Protein AF-A0A355CAM7-F1 (afdb_monomer)

Radius of gyration: 12.34 Å; Cα contacts (8 Å, |Δi|>4): 24; chains: 1; bounding box: 33×24×27 Å

Secondary structure (DSSP, 8-state):
--HHHHHHHHGGGHHHHHHHHHHHHS-HHHHHHHHHHHHHHHHHHTTTTT---

Structure (mmCIF, N/CA/C/O backbone):
data_AF-A0A355CAM7-F1
#
_entry.id   AF-A0A355CAM7-F1
#
loop_
_atom_site.group_PDB
_atom_site.id
_atom_site.type_symbol
_atom_site.label_atom_id
_atom_site.label_alt_id
_atom_site.label_comp_id
_atom_site.label_asym_id
_atom_site.label_entity_id
_atom_site.label_seq_id
_atom_site.pdbx_PDB_ins_code
_atom_site.Cartn_x
_atom_site.Cartn_y
_atom_site.Cartn_z
_atom_site.occupancy
_atom_site.B_iso_or_equiv
_atom_site.auth_seq_id
_atom_site.auth_comp_id
_atom_site.auth_asym_id
_atom_site.auth_atom_id
_atom_site.pdbx_PDB_model_num
ATOM 1 N N . MET A 1 1 ? -11.085 6.657 10.465 1.00 90.88 1 MET A N 1
ATOM 2 C CA . MET A 1 1 ? -10.726 5.224 10.345 1.00 90.88 1 MET A CA 1
ATOM 3 C C . MET A 1 1 ? -9.676 4.856 11.389 1.00 90.88 1 MET A C 1
ATOM 5 O O . MET A 1 1 ? -8.750 5.646 11.586 1.00 90.88 1 MET A O 1
ATOM 9 N N . SER 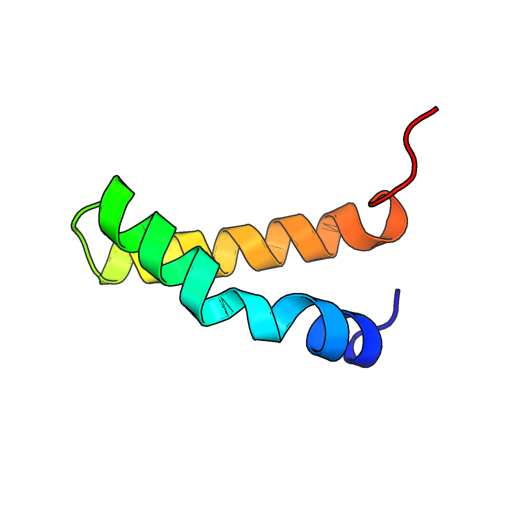A 1 2 ? -9.823 3.706 12.058 1.00 94.00 2 SER A N 1
ATOM 10 C CA . SER A 1 2 ? -8.833 3.177 13.018 1.00 94.00 2 SER A CA 1
ATOM 11 C C . SER A 1 2 ? -7.712 2.381 12.322 1.00 94.00 2 SER A C 1
ATOM 13 O O . SER A 1 2 ? -7.811 2.067 11.137 1.00 94.00 2 SER A O 1
ATOM 15 N N . ASN A 1 3 ? -6.636 2.046 13.046 1.00 94.25 3 ASN A N 1
ATOM 16 C CA . ASN A 1 3 ? -5.528 1.245 12.500 1.00 94.25 3 ASN A CA 1
ATOM 17 C C . ASN A 1 3 ? -5.989 -0.162 12.076 1.00 94.25 3 ASN A C 1
ATOM 19 O O . ASN A 1 3 ? -5.685 -0.601 10.969 1.00 94.25 3 ASN A O 1
ATOM 23 N N . GLU A 1 4 ? -6.766 -0.847 12.919 1.00 95.88 4 GLU A N 1
ATOM 24 C CA . GLU A 1 4 ? -7.270 -2.193 12.618 1.00 95.88 4 GLU A CA 1
ATOM 25 C C . GLU A 1 4 ? -8.223 -2.203 11.422 1.00 95.88 4 GLU A C 1
ATOM 27 O O . GLU A 1 4 ? -8.129 -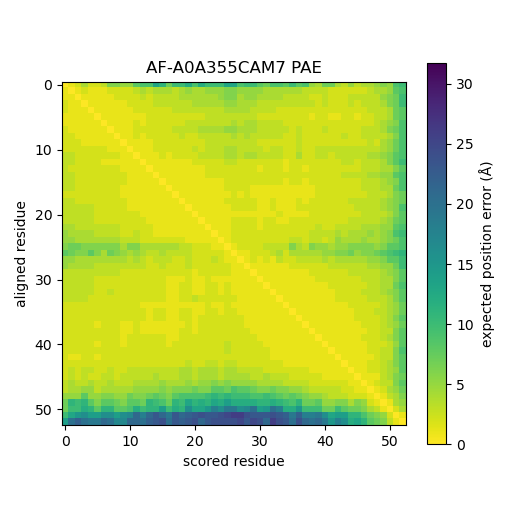3.071 10.555 1.00 95.88 4 GLU A O 1
ATOM 32 N N . GLU A 1 5 ? -9.104 -1.205 11.339 1.00 93.62 5 GLU A N 1
ATOM 33 C CA . GLU A 1 5 ? -10.028 -1.051 10.218 1.00 93.62 5 GLU A CA 1
ATOM 34 C C . GLU A 1 5 ? -9.270 -0.807 8.907 1.00 93.62 5 GLU A C 1
ATOM 36 O O . GLU A 1 5 ? -9.573 -1.432 7.890 1.00 93.62 5 GLU A O 1
ATOM 41 N N . PHE A 1 6 ? -8.237 0.040 8.943 1.00 94.19 6 PHE A N 1
ATOM 42 C CA . PHE A 1 6 ? -7.380 0.293 7.789 1.00 94.19 6 PHE A CA 1
ATOM 43 C C . PHE A 1 6 ? -6.659 -0.975 7.338 1.00 94.19 6 PHE A C 1
ATOM 45 O O . PHE A 1 6 ? -6.722 -1.330 6.163 1.00 94.19 6 PHE A O 1
ATOM 52 N N . LYS A 1 7 ? -6.030 -1.701 8.269 1.00 94.62 7 LYS A N 1
ATOM 53 C CA . LYS A 1 7 ? -5.335 -2.956 7.965 1.00 94.62 7 LYS A CA 1
ATOM 54 C C . LYS A 1 7 ? -6.279 -3.982 7.347 1.00 94.62 7 LYS A C 1
ATOM 56 O O . LYS A 1 7 ? -5.971 -4.530 6.292 1.00 94.62 7 LYS A O 1
ATOM 61 N N . LYS A 1 8 ? -7.453 -4.190 7.949 1.00 94.69 8 LYS A N 1
ATOM 62 C CA . LYS A 1 8 ? -8.469 -5.125 7.448 1.00 94.69 8 LYS A CA 1
ATOM 63 C C . LYS A 1 8 ? -8.965 -4.752 6.050 1.00 94.69 8 LYS A C 1
ATOM 65 O O . LYS A 1 8 ? -9.237 -5.638 5.246 1.00 94.69 8 LYS A O 1
ATOM 70 N N . ARG A 1 9 ? -9.099 -3.455 5.768 1.00 92.94 9 ARG A N 1
ATOM 71 C CA . ARG A 1 9 ? -9.627 -2.960 4.496 1.00 92.94 9 ARG A CA 1
ATOM 72 C C . ARG A 1 9 ? -8.584 -2.927 3.383 1.00 92.94 9 ARG A C 1
ATOM 74 O O . ARG A 1 9 ? -8.948 -3.207 2.247 1.00 92.94 9 ARG A O 1
ATOM 81 N N . PHE A 1 10 ? -7.335 -2.573 3.688 1.00 94.44 10 PHE A N 1
ATOM 82 C CA . PHE A 1 10 ? -6.342 -2.249 2.664 1.00 94.44 10 PHE A CA 1
ATOM 83 C C . PHE A 1 10 ? -5.206 -3.263 2.507 1.00 94.44 10 PHE A C 1
ATOM 85 O O . PHE A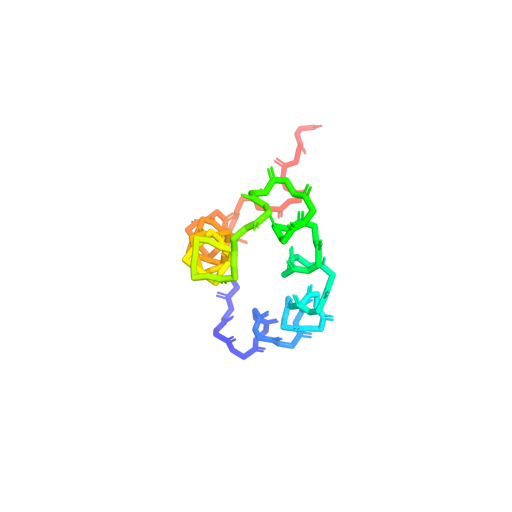 1 10 ? -4.700 -3.390 1.397 1.00 94.44 10 PHE A O 1
ATOM 92 N N . LEU A 1 11 ? -4.828 -4.032 3.540 1.00 93.56 11 LEU A N 1
ATOM 93 C CA . LEU A 1 11 ? -3.697 -4.972 3.417 1.00 93.56 11 LEU A CA 1
ATOM 94 C C . LEU A 1 11 ? -3.943 -6.093 2.403 1.00 93.56 11 LEU A C 1
ATOM 96 O O . LEU A 1 11 ? -2.995 -6.586 1.796 1.00 93.56 11 LEU A O 1
ATOM 100 N N . SER A 1 12 ? -5.200 -6.477 2.167 1.00 94.88 12 SER A N 1
ATOM 101 C CA . SER A 1 12 ? -5.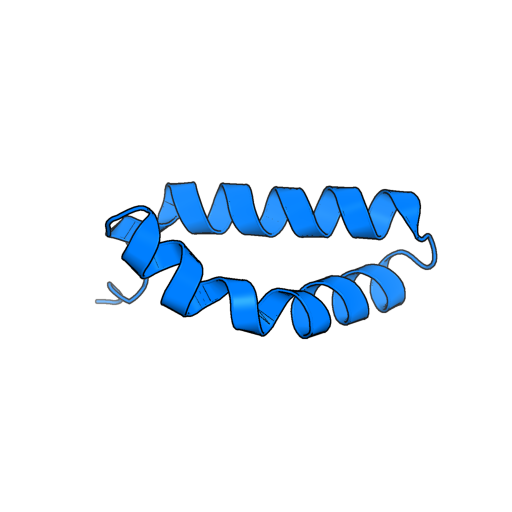546 -7.462 1.134 1.00 94.88 12 SER A CA 1
ATOM 102 C C . SER A 1 12 ? -5.152 -7.012 -0.281 1.00 94.88 12 SER A C 1
ATOM 104 O O . SER A 1 12 ? -4.976 -7.855 -1.160 1.00 94.88 12 SER A O 1
ATOM 106 N N . PHE A 1 13 ? -4.957 -5.707 -0.507 1.00 96.31 13 PHE A N 1
ATOM 107 C CA . PHE A 1 13 ? -4.511 -5.166 -1.791 1.00 96.31 13 PHE A CA 1
ATOM 108 C C . PHE A 1 13 ? -2.990 -5.148 -1.957 1.00 96.31 13 PHE A C 1
ATOM 110 O O . PHE A 1 13 ? -2.528 -4.829 -3.050 1.00 96.31 13 PHE A O 1
ATOM 117 N N . HIS A 1 14 ? -2.200 -5.529 -0.946 1.00 96.06 14 HIS A N 1
ATOM 118 C CA . HIS A 1 14 ? -0.735 -5.464 -1.011 1.00 96.06 14 HIS A CA 1
ATOM 119 C C . HIS A 1 14 ? -0.178 -6.163 -2.251 1.00 96.06 14 HIS A C 1
ATOM 121 O O . HIS A 1 14 ? 0.547 -5.559 -3.034 1.00 96.06 14 HIS A O 1
ATOM 127 N N . SER A 1 15 ? -0.583 -7.411 -2.494 1.00 96.44 15 SER A N 1
ATOM 128 C CA . SER A 1 15 ? -0.116 -8.172 -3.655 1.00 96.44 15 SER A CA 1
ATOM 129 C C . SER A 1 15 ? -0.541 -7.553 -4.988 1.00 96.44 15 SER A C 1
ATOM 131 O O . SER A 1 15 ? 0.107 -7.788 -6.003 1.00 96.44 15 SER A O 1
ATOM 133 N N . LEU A 1 16 ? -1.650 -6.811 -5.036 1.00 97.31 16 LEU A N 1
ATOM 134 C CA . LEU A 1 16 ? -2.059 -6.090 -6.241 1.00 97.31 16 LEU A CA 1
ATOM 135 C C . LEU A 1 16 ? -1.191 -4.846 -6.445 1.00 97.31 16 LEU A C 1
ATOM 137 O O . LEU A 1 16 ? -0.634 -4.689 -7.527 1.00 97.31 16 LEU A O 1
ATOM 141 N N . ILE A 1 17 ? -1.058 -4.015 -5.408 1.00 97.62 17 ILE A N 1
ATOM 142 C CA . ILE A 1 17 ? -0.273 -2.776 -5.434 1.00 97.62 17 ILE A CA 1
ATOM 143 C C . ILE A 1 17 ? 1.174 -3.097 -5.808 1.00 97.62 17 ILE A C 1
ATOM 145 O O . ILE A 1 17 ? 1.657 -2.584 -6.809 1.00 97.62 17 ILE A O 1
ATOM 149 N N . TYR A 1 18 ? 1.803 -4.044 -5.111 1.00 97.44 18 TYR A N 1
ATOM 150 C CA . TYR A 1 18 ? 3.180 -4.456 -5.377 1.00 97.44 18 TYR A CA 1
ATOM 151 C C . TYR A 1 18 ? 3.388 -4.948 -6.814 1.00 97.44 18 TYR A C 1
ATOM 153 O O . TYR A 1 18 ? 4.303 -4.505 -7.498 1.00 97.44 18 TYR A O 1
ATOM 161 N N . ARG A 1 19 ? 2.494 -5.803 -7.339 1.00 97.50 19 ARG A N 1
ATOM 162 C CA . ARG A 1 19 ? 2.602 -6.282 -8.731 1.00 97.50 19 ARG A CA 1
ATOM 163 C C . ARG A 1 19 ? 2.475 -5.159 -9.757 1.00 97.50 19 ARG A C 1
ATOM 165 O O . ARG A 1 19 ? 3.102 -5.243 -10.810 1.00 97.50 19 ARG A O 1
ATOM 172 N N . ILE A 1 20 ? 1.649 -4.150 -9.487 1.00 97.88 20 ILE A N 1
ATOM 173 C CA . ILE A 1 20 ? 1.543 -2.967 -10.346 1.00 97.88 20 ILE A CA 1
ATOM 174 C C . ILE A 1 20 ? 2.837 -2.151 -10.256 1.00 97.88 20 ILE A C 1
ATOM 176 O O . ILE A 1 20 ? 3.393 -1.823 -11.300 1.00 97.88 20 ILE A O 1
ATOM 180 N N . SER A 1 21 ? 3.360 -1.912 -9.050 1.00 97.50 21 SER A N 1
ATOM 181 C CA . SER A 1 21 ? 4.637 -1.219 -8.836 1.00 97.50 21 SER A CA 1
ATOM 182 C C . SER A 1 21 ? 5.787 -1.906 -9.581 1.00 97.50 21 SER A C 1
ATOM 184 O O . SER A 1 21 ? 6.485 -1.251 -10.352 1.00 97.50 21 SER A O 1
ATOM 186 N N . CYS A 1 22 ? 5.921 -3.234 -9.471 1.00 96.69 22 CYS A N 1
ATOM 187 C CA . CYS A 1 22 ? 6.948 -3.998 -10.189 1.00 96.69 22 CYS A CA 1
ATOM 188 C C . CYS A 1 22 ? 6.834 -3.870 -11.711 1.00 96.69 22 CYS A C 1
ATOM 190 O O . CYS A 1 22 ? 7.849 -3.832 -12.396 1.00 96.69 22 CYS A O 1
ATOM 192 N N . ARG A 1 23 ? 5.611 -3.815 -12.257 1.00 96.75 23 ARG A N 1
ATOM 193 C CA . ARG A 1 23 ? 5.399 -3.658 -13.706 1.00 96.75 23 ARG A CA 1
ATOM 194 C C . ARG A 1 23 ? 5.747 -2.264 -14.214 1.00 96.75 23 ARG A C 1
ATOM 196 O O . ARG A 1 23 ? 6.048 -2.130 -15.389 1.00 96.75 23 ARG A O 1
ATOM 203 N N . ILE A 1 24 ? 5.626 -1.245 -13.369 1.00 96.38 24 ILE A N 1
ATOM 204 C CA . ILE A 1 24 ? 5.901 0.145 -13.745 1.00 96.38 24 ILE A CA 1
ATOM 205 C C . ILE A 1 24 ? 7.394 0.449 -13.629 1.00 96.38 24 ILE A C 1
ATOM 207 O O . ILE A 1 24 ? 7.937 1.153 -14.471 1.00 96.38 24 ILE A O 1
ATOM 211 N N . LEU A 1 25 ? 8.032 -0.051 -12.572 1.00 95.88 25 LEU A N 1
ATOM 212 C CA . LEU A 1 25 ? 9.400 0.326 -12.217 1.00 95.88 25 LEU A CA 1
ATOM 213 C C . LEU A 1 25 ? 10.439 -0.664 -12.739 1.00 95.88 25 LEU A C 1
ATOM 215 O O . LEU A 1 25 ? 11.604 -0.306 -12.839 1.00 95.88 25 LEU A O 1
ATOM 219 N N . GLU A 1 26 ? 10.033 -1.906 -13.029 1.00 93.56 26 GLU A N 1
ATOM 220 C CA . GLU A 1 26 ? 10.918 -3.007 -13.448 1.00 93.56 26 GLU A CA 1
ATOM 221 C C . GLU A 1 26 ? 12.097 -3.268 -12.480 1.00 93.56 26 GLU A C 1
ATOM 223 O O . GLU A 1 26 ? 13.032 -4.000 -12.796 1.00 93.56 26 GLU A O 1
ATOM 228 N N . ASN A 1 27 ? 12.013 -2.723 -11.262 1.00 94.50 27 ASN A N 1
ATOM 229 C CA . ASN A 1 27 ? 12.964 -2.851 -10.166 1.00 94.50 27 ASN A CA 1
ATOM 230 C C . ASN A 1 27 ? 12.205 -3.267 -8.897 1.00 94.50 27 ASN A C 1
ATOM 232 O O . ASN A 1 27 ? 11.190 -2.664 -8.545 1.00 94.50 27 ASN A O 1
ATOM 236 N N . GLY A 1 28 ? 12.676 -4.327 -8.235 1.00 92.62 28 GLY A N 1
ATOM 237 C CA . GLY A 1 28 ? 12.047 -4.879 -7.036 1.00 92.62 28 GLY A CA 1
ATOM 238 C C . GLY A 1 28 ? 12.149 -3.971 -5.810 1.00 92.62 28 GLY A C 1
ATOM 239 O O . GLY A 1 28 ? 11.175 -3.890 -5.064 1.00 92.62 28 GLY A O 1
ATOM 240 N N . ASP A 1 29 ? 13.276 -3.276 -5.643 1.00 95.75 29 ASP A N 1
ATOM 241 C CA . ASP A 1 29 ? 13.527 -2.405 -4.489 1.00 95.75 29 ASP A CA 1
ATOM 242 C C . ASP A 1 29 ? 12.676 -1.131 -4.600 1.00 95.75 29 ASP A C 1
ATOM 244 O O . ASP A 1 29 ? 11.882 -0.831 -3.710 1.00 95.75 29 ASP A O 1
ATOM 248 N N . ASP A 1 30 ? 12.713 -0.467 -5.763 1.00 96.56 30 ASP A N 1
ATOM 249 C CA . ASP A 1 30 ? 11.874 0.711 -6.030 1.00 96.56 30 ASP A CA 1
ATOM 250 C C . ASP A 1 30 ? 10.373 0.367 -5.937 1.00 96.56 30 ASP A C 1
ATOM 252 O O . ASP A 1 30 ? 9.548 1.181 -5.515 1.00 96.56 30 ASP A O 1
ATOM 256 N N . ALA A 1 31 ? 9.989 -0.855 -6.327 1.00 97.44 31 ALA A N 1
ATOM 257 C CA . ALA A 1 31 ? 8.610 -1.318 -6.221 1.00 97.44 31 ALA A CA 1
ATOM 258 C C . ALA A 1 31 ? 8.148 -1.524 -4.780 1.00 97.44 31 ALA A C 1
ATOM 260 O O . ALA A 1 31 ? 6.964 -1.294 -4.499 1.00 97.44 31 ALA A O 1
ATOM 261 N N . ASP A 1 32 ? 9.038 -1.941 -3.883 1.00 96.81 32 ASP A N 1
ATOM 262 C CA . ASP A 1 32 ? 8.719 -2.042 -2.464 1.00 96.81 32 ASP A CA 1
ATOM 263 C C . ASP A 1 32 ? 8.540 -0.646 -1.855 1.00 96.81 32 ASP A C 1
ATOM 265 O O . ASP A 1 32 ? 7.489 -0.368 -1.271 1.00 96.81 32 ASP A O 1
ATOM 269 N N . ASP A 1 33 ? 9.470 0.273 -2.129 1.00 97.75 33 ASP A N 1
ATOM 270 C CA . ASP A 1 33 ? 9.408 1.664 -1.664 1.00 97.75 33 ASP A CA 1
ATOM 271 C C . ASP A 1 33 ? 8.117 2.360 -2.117 1.00 97.75 33 ASP A C 1
ATOM 273 O O . ASP A 1 33 ? 7.382 2.943 -1.313 1.00 97.75 33 ASP A O 1
ATOM 277 N N . ILE A 1 34 ? 7.762 2.235 -3.400 1.00 97.62 34 ILE A N 1
ATOM 278 C CA . ILE A 1 34 ? 6.517 2.810 -3.923 1.00 97.62 34 ILE A CA 1
ATOM 279 C C . ILE A 1 34 ? 5.281 2.142 -3.314 1.00 97.62 34 ILE A C 1
ATOM 281 O O . ILE A 1 34 ? 4.283 2.818 -3.049 1.00 97.62 34 ILE A O 1
ATOM 285 N N . THR A 1 35 ? 5.324 0.836 -3.051 1.00 97.69 35 THR A N 1
ATOM 286 C CA . THR A 1 35 ? 4.218 0.144 -2.375 1.00 97.69 35 THR A CA 1
ATOM 287 C C . THR A 1 35 ? 4.006 0.704 -0.970 1.00 97.69 35 THR A C 1
ATOM 289 O O . THR A 1 35 ? 2.862 0.967 -0.587 1.00 97.69 35 THR A O 1
ATOM 292 N N . GLN A 1 36 ? 5.083 0.951 -0.224 1.00 96.81 36 GLN A N 1
ATOM 293 C CA .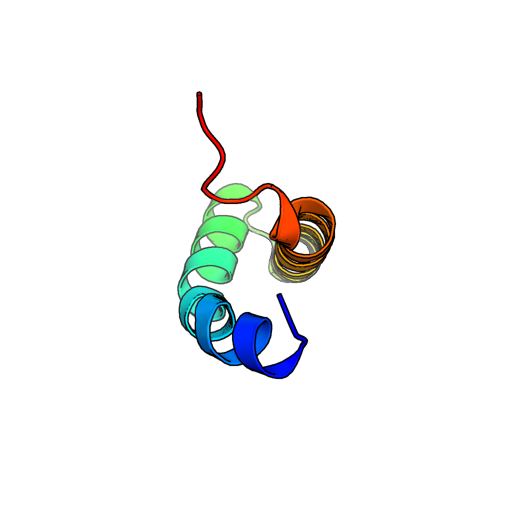 GLN A 1 36 ? 5.017 1.563 1.103 1.00 96.81 36 GLN A CA 1
ATOM 294 C C . GLN A 1 36 ? 4.491 3.009 1.039 1.00 96.81 36 GLN A C 1
ATOM 296 O O . GLN A 1 36 ? 3.565 3.356 1.777 1.00 96.81 36 GLN A O 1
ATOM 301 N N . GLU A 1 37 ? 4.979 3.821 0.098 1.00 97.94 37 GLU A N 1
ATOM 302 C CA . GLU A 1 37 ? 4.502 5.192 -0.147 1.00 97.94 37 GLU A CA 1
ATOM 303 C C . GLU A 1 37 ? 2.999 5.259 -0.463 1.00 97.94 37 GLU A C 1
ATOM 305 O O . GLU A 1 37 ? 2.280 6.138 0.024 1.00 97.94 37 GLU A O 1
ATOM 310 N N . VAL A 1 38 ? 2.482 4.303 -1.242 1.00 97.31 38 VAL A N 1
ATOM 311 C CA . VAL A 1 38 ? 1.042 4.197 -1.521 1.00 97.31 38 VAL A CA 1
ATOM 312 C C . VAL A 1 38 ? 0.247 3.997 -0.228 1.00 97.31 38 VAL A C 1
ATOM 314 O O . VAL A 1 38 ? -0.784 4.649 -0.036 1.00 97.31 38 VAL A O 1
ATOM 317 N N . TYR A 1 39 ? 0.718 3.144 0.685 1.00 97.00 39 TYR A N 1
ATOM 318 C CA . TYR A 1 39 ? 0.055 2.937 1.974 1.00 97.00 39 TYR A CA 1
ATOM 319 C C . TYR A 1 39 ? 0.126 4.160 2.892 1.00 97.00 39 TYR A C 1
ATOM 321 O O . TYR A 1 39 ? -0.868 4.453 3.563 1.00 97.00 39 TYR A O 1
ATOM 329 N N . ILE A 1 40 ? 1.244 4.892 2.894 1.00 97.12 40 ILE A N 1
ATOM 330 C CA . ILE A 1 40 ? 1.386 6.151 3.642 1.00 97.12 40 ILE A CA 1
ATOM 331 C C . ILE A 1 40 ? 0.338 7.159 3.156 1.00 97.12 40 ILE A C 1
ATOM 333 O O . ILE A 1 40 ? -0.474 7.638 3.951 1.00 97.12 40 ILE A O 1
ATOM 337 N N . LYS A 1 41 ? 0.253 7.386 1.840 1.00 96.25 41 LYS A N 1
ATOM 338 C CA . LYS A 1 41 ? -0.722 8.314 1.239 1.00 96.25 41 LYS A CA 1
ATOM 339 C C . LYS A 1 41 ? -2.169 7.891 1.489 1.00 96.25 41 LYS A C 1
ATOM 341 O O . LYS A 1 41 ? -3.014 8.722 1.827 1.00 96.25 41 LYS A O 1
ATOM 346 N N . LEU A 1 42 ? -2.469 6.594 1.380 1.00 95.44 42 LEU A N 1
ATOM 347 C CA . LEU A 1 42 ? -3.787 6.048 1.723 1.00 95.44 42 LEU A CA 1
ATOM 348 C C . LEU A 1 42 ? -4.149 6.321 3.187 1.00 95.44 42 LEU A C 1
ATOM 350 O O . LEU A 1 42 ? -5.291 6.680 3.487 1.00 95.44 42 LEU A O 1
ATOM 354 N N . TRP A 1 43 ? -3.195 6.159 4.105 1.00 95.38 43 TRP A N 1
ATOM 355 C CA . TRP A 1 43 ? -3.408 6.431 5.522 1.00 95.38 43 TRP A CA 1
ATOM 356 C C . TRP A 1 43 ? -3.635 7.920 5.789 1.00 95.38 43 TRP A C 1
ATOM 358 O O . TRP A 1 43 ? -4.574 8.276 6.508 1.00 95.38 43 TRP A O 1
ATOM 368 N N . GLU A 1 44 ? -2.838 8.805 5.197 1.00 95.62 44 GLU A N 1
ATOM 369 C CA . GLU A 1 44 ? -3.012 10.258 5.313 1.00 95.62 44 GLU A CA 1
ATOM 370 C C . GLU A 1 44 ? -4.403 10.698 4.841 1.00 95.62 44 GLU A C 1
ATOM 372 O O . GLU A 1 44 ? -5.086 11.471 5.518 1.00 95.62 44 GLU A O 1
ATOM 377 N N . GLN A 1 45 ? -4.880 10.119 3.738 1.00 93.81 45 GLN A N 1
ATOM 378 C CA . GLN A 1 45 ? -6.171 10.454 3.139 1.00 93.81 45 GLN A CA 1
ATOM 379 C C . GLN A 1 45 ? -7.357 9.674 3.725 1.00 93.81 45 GLN A C 1
ATOM 381 O O . GLN A 1 45 ? -8.501 9.935 3.351 1.00 93.81 45 GLN A O 1
ATOM 386 N N . ARG A 1 46 ? -7.142 8.751 4.673 1.00 92.88 46 ARG A N 1
ATOM 387 C CA . ARG A 1 46 ? -8.149 7.767 5.130 1.00 92.88 46 ARG A CA 1
ATOM 388 C C . ARG A 1 46 ? -9.492 8.343 5.590 1.00 92.88 46 ARG A C 1
ATOM 390 O O . ARG A 1 46 ? -10.500 7.649 5.543 1.00 92.88 46 ARG A O 1
ATOM 397 N N . ASN A 1 47 ? -9.512 9.587 6.067 1.00 89.81 47 ASN A N 1
ATOM 398 C CA . ASN A 1 47 ? -10.729 10.261 6.542 1.00 89.81 47 ASN A CA 1
ATOM 399 C C . ASN A 1 47 ? -11.485 11.019 5.430 1.00 89.81 47 ASN A C 1
ATOM 401 O O . ASN A 1 47 ? -12.601 11.499 5.661 1.00 89.81 47 ASN A O 1
ATOM 405 N N . ASN A 1 48 ? -10.876 11.116 4.247 1.00 88.50 48 ASN A N 1
ATOM 406 C CA . ASN A 1 48 ? -11.398 11.765 3.045 1.00 88.50 48 ASN A CA 1
ATOM 407 C C . ASN A 1 48 ? -11.771 10.742 1.956 1.00 88.50 48 ASN A C 1
ATOM 409 O O . ASN A 1 48 ? -12.526 11.066 1.044 1.00 88.50 48 ASN A O 1
ATOM 413 N N . LEU A 1 49 ? -11.296 9.496 2.062 1.00 82.31 49 LEU A N 1
ATOM 414 C CA . LEU A 1 49 ? -11.665 8.407 1.155 1.00 82.31 49 LEU A CA 1
ATOM 415 C C . LEU A 1 49 ? -13.187 8.178 1.159 1.00 82.31 49 LEU A C 1
ATOM 417 O O . LEU A 1 49 ? -13.787 7.943 2.207 1.00 82.31 49 LEU A O 1
ATOM 421 N N . GLY A 1 50 ? -13.804 8.229 -0.024 1.00 72.12 50 GLY A N 1
ATOM 422 C CA . GLY A 1 50 ? -15.250 8.046 -0.204 1.00 72.12 50 GLY A CA 1
ATOM 423 C C . GLY A 1 50 ? -16.095 9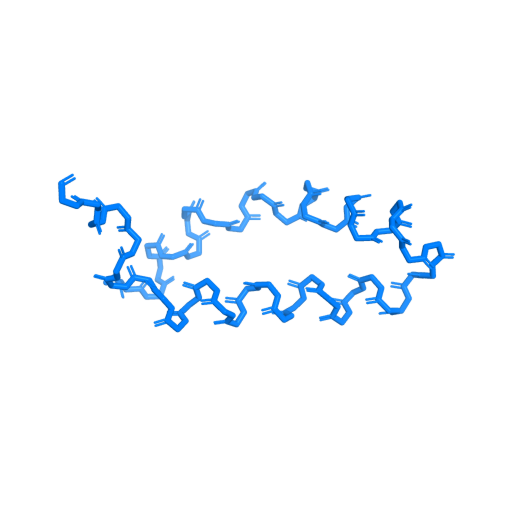.302 0.026 1.00 72.12 50 GLY A C 1
ATOM 424 O O . GLY A 1 50 ? -17.310 9.240 -0.132 1.00 72.12 50 GLY A O 1
ATOM 425 N N . LYS A 1 51 ? -15.474 10.442 0.354 1.00 69.00 51 LYS A N 1
ATOM 426 C CA . LYS A 1 51 ? -16.128 11.754 0.340 1.00 69.00 51 LYS A CA 1
ATOM 427 C C . LYS A 1 51 ? -15.900 12.410 -1.023 1.00 69.00 51 LYS A C 1
ATOM 429 O O . LYS A 1 51 ? -15.047 13.281 -1.156 1.00 69.00 51 LYS A O 1
ATOM 434 N N . HIS A 1 52 ? -16.624 11.954 -2.040 1.00 56.69 52 HIS A N 1
ATOM 435 C CA . HIS A 1 52 ? -16.880 12.784 -3.219 1.00 56.69 52 HIS A CA 1
ATOM 436 C C . HIS A 1 52 ? -18.168 13.592 -2.964 1.00 56.69 52 HIS A C 1
ATOM 438 O O . HIS A 1 52 ? -19.050 13.058 -2.287 1.00 56.69 52 HIS A O 1
ATOM 444 N N . PRO A 1 53 ? -18.267 14.858 -3.417 1.00 57.19 53 PRO A N 1
ATOM 445 C CA . 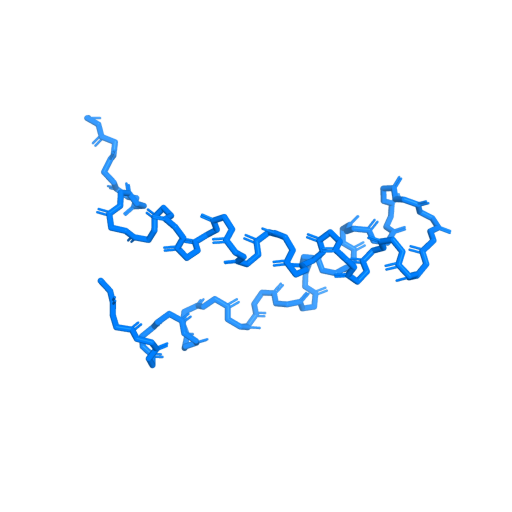PRO A 1 53 ? -19.542 15.574 -3.454 1.00 57.19 53 PRO A CA 1
ATOM 446 C C . PRO A 1 53 ? -20.573 14.858 -4.335 1.00 57.19 53 PRO A C 1
ATOM 448 O O . PRO A 1 53 ? -20.154 14.143 -5.276 1.00 57.19 53 PRO A O 1
#

Sequence (53 aa):
MSNEEFKKRFLSFHSLIYRISCRILENGDDADDITQEVYIKLWEQRNNLGKHP

Solvent-accessible surface area (backbone atoms only — not comparable to full-atom values): 3141 Å² total; per-residue (Å²): 120,55,72,68,59,47,48,72,69,49,56,79,45,47,72,56,50,35,54,51,32,32,71,75,62,76,33,71,67,65,11,51,55,50,39,52,51,52,53,53,52,49,59,74,41,47,84,53,66,89,69,70,134

Foldseek 3Di:
DDPVVLCVPPVVCLVVQLVVLCVVPVDNVSSVVVSVVVSVVCVVCVVVPPPDD

Nearest PDB structures (foldseek):
  6kop-assembly1_F  TM=7.920E-01  e=8.723E-02  Mycobacterium tuberculosis H37Rv
  6kon-assembly1_F  TM=8.836E-01  e=3.818E-01  Mycobacterium tuberculosis H37Rv
  5wuq-assembly1_A  TM=9.129E-01  e=4.629E-01  Bacillus subtilis subsp. subtilis str. 168
  5wur-assembly1_A  TM=9.000E-01  e=5.612E-01  Bacillus subtilis subsp. subtilis str. 168
  7c2t-assembly1_E  TM=6.993E-01  e=6.033E+00  Zika virus

pLDDT: mean 92.81, std 8.93, range [56.69, 97.94]

Mean predicted aligned error: 3.48 Å

=== Feature glossary ===
A reading guide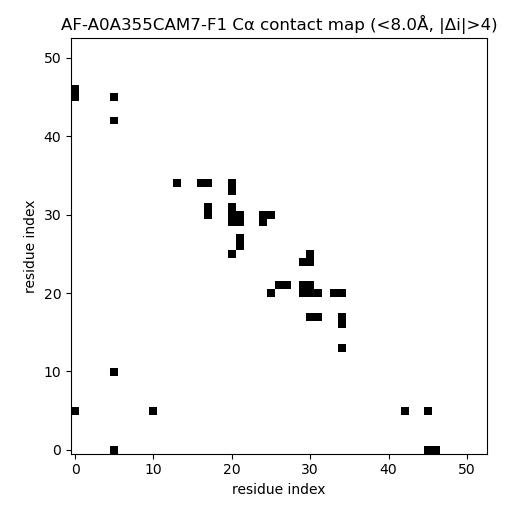 for the features in this record.

Start from the sequence.

  · Sequence gives the chain of amino acids in standard one-letter code (A=alanine, C=cysteine, …, Y=tyrosine), read N→C. It is the only feature that is directly encoded by the gene; all structural features are derived from the folded form of this sequence.

Fold it, and you get atomic coordinates and the backbone conformation that goes with them.

  · The mmCIF table is the protein's shape written out atom by atom. For each backbone N, Cα, C, and carbonyl O, it records an (x, y, z) coordinate triple in Å plus the residue type, chain letter, and residue number.

  · Backbone dihedral angles. Every residue except chain termini has a φ (preceding-C → N → Cα → C) and a ψ (N → Cα → C → next-N). They are reported in degrees following the IUPAC sign convention. Secondary structure is essentially a statement about which (φ, ψ) basin each residue occupies.

  · DSSP 8-state secondary structure assigns each residue one of H (α-helix), G (3₁₀-helix), I (π-helix), E (extended β-strand), B (isolated β-bridge), T (hydrogen-bonded turn), S (bend), or '-' (coil). The assignment is computed from backbone hydrogen-bond geometry via the Kabsch–Sander algorithm.

  · P-SEA three-state annotation labels each residue as helix, strand, or coil based purely on the geometry of the Cα trace. It serves as a fallback when the full backbone (and thus DSSP) is unavailable.

Summarize the fold with a handful of shape descriptors and a per-residue structural alphabet.

  · Radius of gyration (Rg) is the root-mean-squar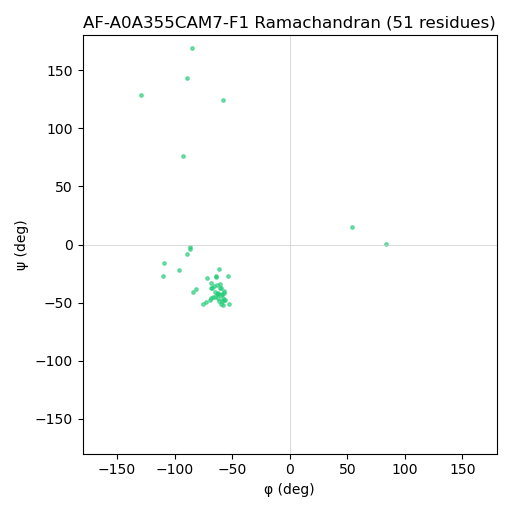e distance of Cα atoms from their centroid — a single number for overall size and compactness. A globular domain of N residues has Rg ≈ 2.2·N^0.38 Å; an extended or disordered chain has a much larger Rg. The Cα contact count is the number of residue pairs whose Cα atoms are within 8 Å and are more than four positions apart in sequence — a standard proxy for tertiary packing density. The bounding box is the smallest axis-aligned box enclosing all Cα atoms.

  · Foldseek's 3Di representation compresses backbone geometry into a per-residue letter drawn from a learned twenty-state alphabet. It captures the tertiary interaction pattern around each residue — which residues are packed against it in space, regardless of where they are in sequence.

  · Accessible surface area quantifies burial. A residue with SASA near zero is packed into the hydrophobic core; one with SASA >100 Å² sits on the surface. Computed here via the Shrake–Rupley numerical algorithm with a 1.4 Å probe.

Ask how reliable the model is.

  · For AlphaFold models, the B-factor field carries pLDDT — the model's own estimate of local accuracy on a 0–100 scale. Regions with pLDDT<50 should be treated as essentially unmodeled; they often correspond to intrinsically disordered segments.

  · For experimental (PDB) structures, the B-factor (temperature factor) quantifies the positional spread of each atom in the crystal — a combination of thermal vibration and static disorder — in units of Å². High B-factors mark flexible loops or poorly resolved regions; low B-factors mark the rigid, well-ordered core.

  · PAE(i, j) answers: if I align the predicted and true structures on residue i, how far off (in Å) do I expect residue j to be? A block-diagonal PAE matrix with low values on the blocks and high values off-diagonal is the signature of a multi-domain protein with confidently predicted domains but uncertain inter-domain orientation.

Place it in context: what it resembles, what it is annotated as, and how it looks.

  · Structural nearest neighbors (via Foldseek easy-search vs the PDB). Reported per hit: target PDB id, E-value, and alignment TM-score. A TM-score above ~0.5 is the conventional threshold for 'same fold'.

  · Functional annotations link the protein to curated databases. InterPro entries identify conserved domains and families by matching the sequence against member-database signatures (Pfam, PROSITE, CDD, …). Gene Ontology (GO) terms describe molecular function, biological process, and cellular component in a controlled vocabulary. CATH places the structure in a hierarchical fold classification (Class/Architecture/Topology/Homologous-superfamily). The organism is the source species.

  · Plot images: a contact map (which residues are close in 3D, as an N×N binary image), a Ramachandran scatter (backbone torsion angles, revealing secondary-structure composition at a glance), and — for AlphaFold structures — a PAE heatmap (pairwise prediction confidence).

  · Structure images are PyMOL renders from six orthogonal camera directions. Cartoon representation draws helices as coils and strands as arrows; sticks shows the backbone as bonds; surface shows the solvent-excluded envelope. Rainbow coloring maps sequence position to hue (blue→red, N→C); chain coloring assigns a distinct color per polypeptide.